Protein AF-A0A3D4VZU0-F1 (afdb_monomer_lite)

Secondary structure (DSSP, 8-state):
-HHHHHHHHHHTT--GGGHHHHHHHHHHHHHHHHHHHHHHH---------------PPPPPGGG-

pLDDT: mean 90.47, std 5.08, range [73.12, 97.19]

Structure (mmCIF, N/CA/C/O backbone):
data_AF-A0A3D4VZU0-F1
#
_entry.id   AF-A0A3D4VZU0-F1
#
loop_
_atom_site.group_PDB
_atom_site.id
_atom_site.type_symbol
_atom_site.label_atom_id
_atom_site.label_alt_id
_atom_site.label_comp_id
_atom_site.label_asym_id
_atom_site.label_entity_id
_atom_site.label_seq_id
_atom_site.pdbx_PDB_ins_code
_atom_site.Cartn_x
_atom_site.Cartn_y
_atom_site.Cartn_z
_atom_site.occupancy
_atom_site.B_iso_or_equiv
_atom_site.auth_seq_id
_atom_site.auth_comp_id
_atom_site.auth_asym_id
_atom_site.auth_atom_id
_atom_site.pdbx_PDB_model_num
ATOM 1 N N . VAL A 1 1 ? -5.833 -12.621 11.389 1.00 73.12 1 VAL A N 1
ATOM 2 C CA . VAL A 1 1 ? -6.128 -11.530 12.349 1.00 73.12 1 VAL A CA 1
ATOM 3 C C . VAL A 1 1 ? -7.453 -10.867 11.999 1.00 73.12 1 VAL A C 1
ATOM 5 O O . VAL A 1 1 ? -8.258 -10.652 12.893 1.00 73.12 1 VAL A O 1
ATOM 8 N N . ASP A 1 2 ? -7.717 -10.679 10.704 1.00 81.81 2 ASP A N 1
ATOM 9 C CA . ASP A 1 2 ? -8.805 -9.840 10.188 1.00 81.81 2 ASP A CA 1
ATOM 10 C C . ASP A 1 2 ? -10.220 -10.347 10.515 1.00 81.81 2 ASP A C 1
ATOM 12 O O . ASP A 1 2 ? -11.098 -9.545 10.818 1.00 81.81 2 ASP A O 1
ATOM 16 N N . LEU A 1 3 ? -10.429 -11.674 10.569 1.00 80.38 3 LEU A N 1
ATOM 17 C CA . LEU A 1 3 ? -11.715 -12.273 10.966 1.00 80.38 3 LEU A CA 1
ATOM 18 C C . LEU A 1 3 ? -12.116 -11.904 12.407 1.00 80.38 3 LEU A C 1
ATOM 20 O O . LEU A 1 3 ? -13.262 -11.551 12.667 1.00 80.38 3 LEU A O 1
ATOM 24 N N . PHE A 1 4 ? -11.168 -11.968 13.347 1.00 84.69 4 PHE A N 1
ATOM 25 C CA . PHE A 1 4 ? -11.429 -11.661 14.756 1.00 84.69 4 PHE A CA 1
ATOM 26 C C . PHE A 1 4 ? -11.377 -10.156 15.037 1.00 84.69 4 PHE A C 1
ATOM 28 O O . PHE A 1 4 ? -12.134 -9.673 15.873 1.00 84.69 4 PHE A O 1
ATOM 35 N N . SER A 1 5 ? -10.537 -9.394 14.330 1.00 82.62 5 SER A N 1
ATOM 36 C CA . SER A 1 5 ? -10.507 -7.937 14.486 1.00 82.62 5 SER A CA 1
ATOM 37 C C . SER A 1 5 ? -11.753 -7.266 13.915 1.00 82.62 5 SER A C 1
ATOM 39 O O . SER A 1 5 ? -12.245 -6.338 14.539 1.00 82.62 5 SER A O 1
ATOM 41 N N . GLY A 1 6 ? -12.314 -7.757 12.803 1.00 82.44 6 GLY A N 1
ATOM 42 C CA . GLY A 1 6 ? -13.592 -7.263 12.276 1.00 82.44 6 GLY A CA 1
ATOM 43 C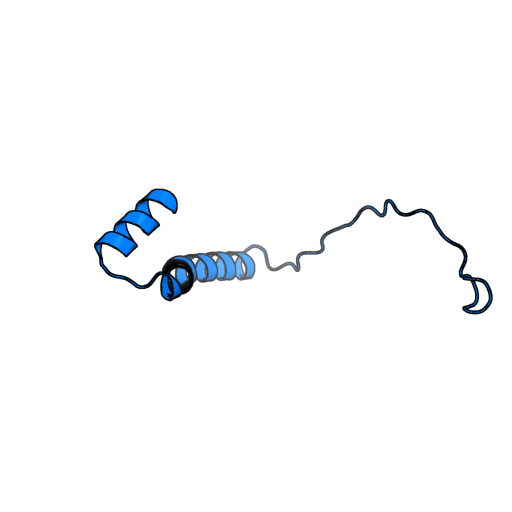 C . GLY A 1 6 ? -14.754 -7.498 13.246 1.00 82.44 6 GLY A C 1
ATOM 44 O O . GLY A 1 6 ? -15.538 -6.587 13.495 1.00 82.44 6 GLY A O 1
ATOM 45 N N . LEU A 1 7 ? -14.806 -8.677 13.882 1.00 87.19 7 LEU A N 1
ATOM 46 C CA . LEU A 1 7 ? -15.786 -8.970 14.933 1.00 87.19 7 LEU A CA 1
ATOM 47 C C . LEU A 1 7 ? -15.639 -8.018 16.130 1.00 87.19 7 LEU A C 1
ATOM 49 O O . LEU A 1 7 ? -16.632 -7.496 16.628 1.00 87.19 7 LEU A O 1
ATOM 53 N N . ILE A 1 8 ? -14.406 -7.756 16.572 1.00 86.81 8 ILE A N 1
ATOM 54 C CA . ILE A 1 8 ? -14.136 -6.834 17.683 1.00 86.81 8 ILE A CA 1
ATOM 55 C C . ILE A 1 8 ? -14.477 -5.389 17.306 1.00 86.81 8 ILE A C 1
ATOM 57 O O . ILE A 1 8 ? -15.076 -4.686 18.112 1.00 86.81 8 ILE A O 1
ATOM 61 N N . TYR A 1 9 ? -14.153 -4.931 16.096 1.00 89.00 9 TYR A N 1
ATOM 62 C CA . TYR A 1 9 ? -14.528 -3.591 15.640 1.00 89.00 9 TYR A CA 1
ATOM 63 C C . TYR A 1 9 ? -16.050 -3.420 15.556 1.00 89.00 9 TYR A C 1
ATOM 65 O O . TYR A 1 9 ? -16.562 -2.375 15.953 1.00 89.00 9 TYR A O 1
ATOM 73 N N . ASN A 1 10 ? -16.776 -4.463 15.147 1.00 87.12 10 ASN A N 1
ATOM 74 C CA . ASN A 1 10 ? -18.237 -4.475 15.154 1.00 87.12 10 ASN A CA 1
ATOM 75 C C . ASN A 1 10 ? -18.795 -4.419 16.589 1.00 87.12 10 ASN A C 1
ATOM 77 O O . ASN A 1 10 ? -19.658 -3.593 16.879 1.00 87.12 10 ASN A O 1
ATOM 81 N N . MET A 1 11 ? -18.231 -5.205 17.515 1.00 90.50 11 MET A N 1
ATOM 82 C CA . MET A 1 11 ? -18.576 -5.149 18.945 1.00 90.50 11 MET A CA 1
ATOM 83 C C . MET A 1 11 ? -18.269 -3.784 19.586 1.00 90.50 11 MET A C 1
ATOM 85 O O . MET A 1 11 ? -18.966 -3.372 20.509 1.00 90.50 11 MET A O 1
ATOM 89 N N . LEU A 1 12 ? -17.247 -3.073 19.099 1.00 90.50 12 LEU A N 1
ATOM 90 C CA . LEU A 1 12 ? -16.877 -1.720 19.534 1.00 90.50 12 LEU A CA 1
ATOM 91 C C . LEU A 1 12 ? -17.736 -0.614 18.892 1.00 90.50 12 LEU A C 1
ATOM 93 O O . LEU A 1 12 ? -17.526 0.560 19.194 1.00 90.50 12 LEU A O 1
ATOM 97 N N . GLY A 1 13 ? -18.682 -0.956 18.008 1.00 89.75 13 GLY A N 1
ATOM 98 C CA . GLY A 1 13 ? -19.538 0.014 17.316 1.00 89.75 13 GLY A CA 1
ATOM 99 C C . GLY A 1 13 ? -18.796 0.877 16.288 1.00 89.75 13 GLY A C 1
ATOM 100 O O . GLY A 1 13 ? -19.262 1.954 15.921 1.00 89.75 13 GLY A O 1
ATOM 101 N N . ILE A 1 14 ? -17.624 0.429 15.838 1.00 89.06 14 ILE A N 1
ATOM 102 C CA . ILE A 1 14 ? -16.814 1.105 14.824 1.00 89.06 14 ILE A CA 1
ATOM 103 C C . ILE A 1 14 ? -17.445 0.827 13.454 1.0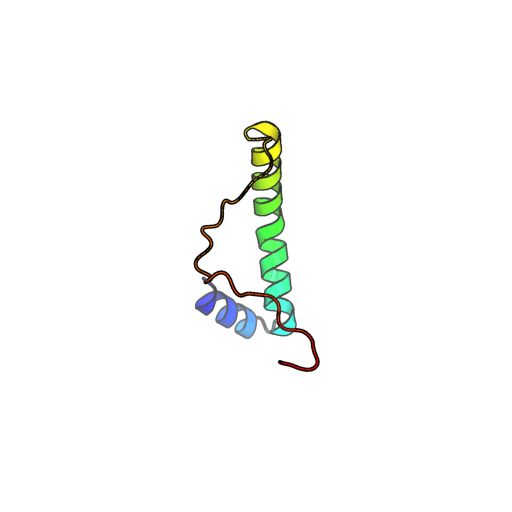0 89.06 14 ILE A C 1
ATOM 105 O O . ILE A 1 14 ? -17.671 -0.336 13.109 1.00 89.06 14 ILE A O 1
ATOM 109 N N . SER A 1 15 ? -17.704 1.882 12.670 1.00 90.12 15 SER A N 1
ATOM 110 C CA . SER A 1 15 ? -18.234 1.744 11.303 1.00 90.12 15 SER A CA 1
ATOM 111 C C . SER A 1 15 ? -17.299 0.905 10.428 1.00 90.12 15 SER A C 1
ATOM 113 O O . SER A 1 15 ? -16.079 1.078 10.462 1.00 90.12 15 SER A O 1
ATOM 115 N N . GLU A 1 16 ? -17.871 0.029 9.605 1.00 87.06 16 GLU A N 1
ATOM 116 C CA . GLU A 1 16 ? -17.124 -0.805 8.654 1.00 87.06 16 GLU A CA 1
ATOM 117 C C . GLU A 1 16 ? -16.331 0.040 7.643 1.00 87.06 16 GLU A C 1
ATOM 119 O O . GLU A 1 16 ? -15.227 -0.340 7.243 1.00 87.06 16 GLU A O 1
ATOM 124 N N . ASP A 1 17 ? -16.819 1.245 7.328 1.00 90.69 17 ASP A N 1
ATOM 125 C CA . ASP A 1 17 ? -16.165 2.191 6.417 1.00 90.69 17 ASP A CA 1
ATOM 126 C C . ASP A 1 17 ? -14.748 2.581 6.873 1.00 90.69 17 ASP A C 1
ATOM 128 O O . ASP A 1 17 ? -13.895 2.932 6.054 1.00 90.69 17 ASP A O 1
ATOM 132 N N . ILE A 1 18 ? -14.469 2.510 8.183 1.00 92.38 18 ILE A N 1
ATOM 133 C CA . ILE A 1 18 ? -13.179 2.918 8.756 1.00 92.38 18 ILE A CA 1
ATOM 134 C C . ILE A 1 18 ? -12.238 1.751 9.075 1.00 92.38 18 ILE A C 1
ATOM 136 O O . ILE A 1 18 ? -11.130 1.985 9.561 1.00 92.38 18 ILE A O 1
ATOM 140 N N . TYR A 1 19 ? -12.595 0.507 8.740 1.00 90.56 19 TYR A N 1
ATOM 141 C CA . TYR A 1 19 ? -11.737 -0.655 9.021 1.00 90.56 19 TYR A CA 1
ATOM 142 C C . TYR A 1 19 ? -10.426 -0.597 8.229 1.00 90.56 19 TYR A C 1
ATOM 144 O O . TYR A 1 19 ? -9.345 -0.806 8.784 1.00 90.56 19 TYR A O 1
ATOM 152 N N . THR A 1 20 ? -10.503 -0.241 6.945 1.00 91.75 20 THR A N 1
ATOM 153 C CA . THR A 1 20 ? -9.320 -0.109 6.080 1.00 91.75 20 THR A CA 1
ATOM 154 C C . THR A 1 20 ? -8.411 1.054 6.516 1.00 91.75 20 THR A C 1
ATOM 156 O O . THR A 1 20 ? -7.204 0.836 6.658 1.00 91.75 20 THR A O 1
ATOM 159 N N . PRO A 1 21 ? -8.936 2.263 6.810 1.00 93.25 21 PRO A N 1
ATOM 160 C CA . PRO A 1 21 ? -8.152 3.333 7.431 1.00 93.25 21 PRO A CA 1
ATOM 161 C C . PRO A 1 21 ? -7.478 2.939 8.751 1.00 93.25 21 PRO A C 1
ATOM 163 O O . PRO A 1 21 ? -6.306 3.255 8.956 1.00 93.25 21 PRO A O 1
ATOM 166 N N . LEU A 1 22 ? -8.177 2.217 9.632 1.00 91.31 22 LEU A N 1
ATOM 167 C CA . LEU A 1 22 ? -7.632 1.788 10.922 1.00 91.31 22 LEU A CA 1
ATOM 168 C C . LEU A 1 22 ? -6.469 0.803 10.750 1.00 91.31 22 LEU A C 1
ATOM 170 O O . LEU A 1 22 ? -5.432 0.929 11.408 1.00 91.31 22 LEU A O 1
ATOM 174 N N . PHE A 1 23 ? -6.608 -0.135 9.811 1.00 92.00 23 PHE A N 1
ATOM 175 C CA . PHE A 1 23 ? -5.519 -1.022 9.415 1.00 92.00 23 PHE A CA 1
ATOM 176 C C . PHE A 1 23 ? -4.321 -0.233 8.876 1.00 92.00 23 PHE A C 1
ATOM 178 O O . PHE A 1 23 ? -3.190 -0.480 9.296 1.00 92.00 23 PHE A O 1
ATOM 185 N N . ALA A 1 24 ? -4.559 0.736 7.985 1.00 93.94 24 ALA A N 1
ATOM 186 C CA . ALA A 1 24 ? -3.498 1.544 7.396 1.00 93.94 24 ALA A CA 1
ATOM 187 C C . ALA A 1 24 ? -2.700 2.291 8.474 1.00 93.94 24 ALA A C 1
ATOM 189 O O . ALA A 1 24 ? -1.479 2.154 8.508 1.00 93.94 24 ALA A O 1
ATOM 190 N N . ILE A 1 25 ? -3.372 2.978 9.409 1.00 95.38 25 ILE A N 1
ATOM 191 C CA . ILE A 1 25 ? -2.736 3.689 10.537 1.00 95.38 25 ILE A CA 1
ATOM 192 C C . ILE A 1 25 ? -1.837 2.745 11.341 1.00 95.38 25 ILE A C 1
ATOM 194 O O . ILE A 1 25 ? -0.686 3.073 11.634 1.00 95.38 25 ILE A O 1
ATOM 198 N N . ALA A 1 26 ? -2.327 1.543 11.645 1.00 94.00 26 ALA A N 1
ATOM 199 C CA . ALA A 1 26 ? -1.564 0.547 12.385 1.00 94.00 26 ALA A CA 1
ATOM 200 C C . ALA A 1 26 ? -0.369 -0.034 11.600 1.00 94.00 26 ALA A C 1
ATOM 202 O O . ALA A 1 26 ? 0.485 -0.689 12.202 1.00 94.00 26 ALA A O 1
ATOM 203 N N . ARG A 1 27 ? -0.300 0.136 10.271 1.00 95.50 27 ARG A N 1
ATOM 204 C CA . ARG A 1 27 ? 0.796 -0.361 9.417 1.00 95.50 27 ARG A CA 1
ATOM 205 C C . ARG A 1 27 ? 1.790 0.711 8.977 1.00 95.50 27 ARG A C 1
ATOM 207 O O . ARG A 1 27 ? 2.934 0.350 8.705 1.00 95.50 27 ARG A O 1
ATOM 214 N N . VAL A 1 28 ? 1.418 1.996 8.999 1.00 97.19 28 VAL A N 1
ATOM 215 C CA . VAL A 1 28 ? 2.323 3.125 8.700 1.00 97.19 28 VAL A CA 1
ATOM 216 C C . VAL A 1 28 ? 3.704 2.998 9.361 1.00 97.19 28 VAL A C 1
ATOM 218 O O . VAL A 1 28 ? 4.689 3.095 8.631 1.00 97.19 28 VAL A O 1
ATOM 221 N N . PRO A 1 29 ? 3.849 2.740 10.680 1.00 96.94 29 PRO A N 1
ATOM 222 C CA . PRO A 1 29 ? 5.181 2.660 11.288 1.00 96.94 29 PRO A CA 1
ATOM 223 C C . PRO A 1 29 ? 6.038 1.524 10.710 1.00 96.94 29 PRO A C 1
ATOM 225 O O . PRO A 1 29 ? 7.242 1.700 10.534 1.00 96.94 29 PRO A O 1
ATOM 228 N N . GLY A 1 30 ? 5.427 0.390 10.350 1.00 96.75 30 GLY A N 1
ATOM 229 C CA . GLY A 1 30 ? 6.119 -0.717 9.687 1.00 96.75 30 GLY A CA 1
ATOM 230 C C . GLY A 1 30 ? 6.563 -0.355 8.270 1.00 96.75 30 GLY A C 1
ATOM 231 O O . GLY A 1 30 ? 7.703 -0.620 7.898 1.00 96.75 30 GLY A O 1
ATOM 232 N N . TRP A 1 31 ? 5.706 0.315 7.493 1.00 96.94 31 TRP A N 1
ATOM 233 C CA . TRP A 1 31 ? 6.077 0.814 6.164 1.00 96.94 31 TRP A CA 1
ATOM 234 C C . TRP A 1 31 ? 7.221 1.824 6.230 1.00 96.94 31 TRP A C 1
ATOM 236 O O . TRP A 1 31 ? 8.151 1.741 5.431 1.00 96.94 31 TRP A O 1
ATOM 246 N N . CYS A 1 32 ? 7.195 2.734 7.205 1.00 96.31 32 CYS A N 1
ATOM 247 C CA . CYS A 1 32 ? 8.281 3.680 7.434 1.00 96.31 32 CYS A CA 1
ATOM 248 C C . CYS A 1 32 ? 9.587 2.960 7.793 1.00 96.31 32 CYS A C 1
ATOM 250 O O . CYS A 1 32 ? 10.626 3.282 7.223 1.00 96.31 32 CYS A O 1
ATOM 252 N N . ALA A 1 33 ? 9.539 1.966 8.685 1.00 96.38 33 ALA A N 1
ATOM 253 C CA . ALA A 1 33 ? 10.713 1.186 9.068 1.00 96.38 33 ALA A CA 1
ATOM 254 C C . ALA A 1 33 ? 11.329 0.451 7.867 1.00 96.38 33 ALA A C 1
ATOM 256 O O . ALA A 1 33 ? 12.517 0.618 7.597 1.00 96.38 33 ALA A O 1
ATOM 257 N N . HIS A 1 34 ? 10.518 -0.275 7.089 1.00 94.56 34 HIS A N 1
ATOM 258 C CA . HIS A 1 34 ? 10.987 -0.955 5.877 1.00 94.56 34 HIS A CA 1
ATOM 259 C C . HIS A 1 34 ? 11.521 0.019 4.829 1.00 94.56 34 HIS A C 1
ATOM 261 O O . HIS A 1 34 ? 12.509 -0.272 4.159 1.00 94.56 34 HIS A O 1
ATOM 267 N N . ARG A 1 35 ? 10.908 1.200 4.698 1.00 93.12 35 ARG A N 1
ATOM 268 C CA . ARG A 1 35 ? 11.395 2.219 3.769 1.00 93.12 35 ARG A CA 1
ATOM 269 C C . ARG A 1 35 ? 12.770 2.741 4.176 1.00 93.12 35 ARG A C 1
ATOM 271 O O . ARG A 1 35 ? 13.633 2.913 3.322 1.00 93.12 35 ARG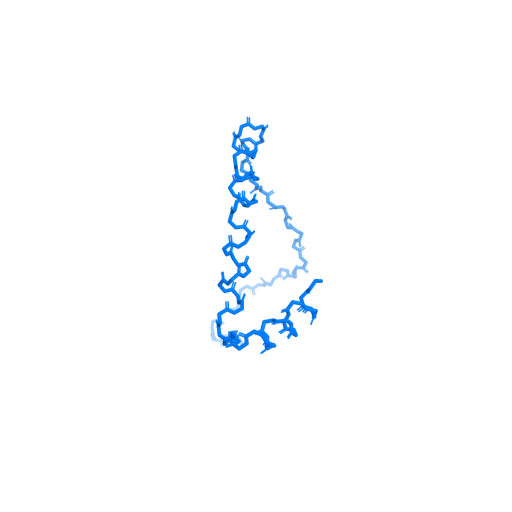 A O 1
ATOM 278 N N . VAL A 1 36 ? 12.973 3.001 5.464 1.00 94.44 36 VAL A N 1
ATOM 279 C CA . VAL A 1 36 ? 14.269 3.438 5.998 1.00 94.44 36 VAL A CA 1
ATOM 280 C C . VAL A 1 36 ? 15.323 2.346 5.813 1.00 94.44 36 VAL A C 1
ATOM 282 O O . VAL A 1 36 ? 16.428 2.639 5.362 1.00 94.44 36 VAL A O 1
ATOM 285 N N . GLU A 1 37 ? 14.975 1.089 6.085 1.00 94.44 37 GLU A N 1
ATOM 286 C CA . GLU A 1 37 ? 15.850 -0.065 5.865 1.00 94.44 37 GLU A CA 1
ATOM 287 C C . GLU A 1 37 ? 16.276 -0.190 4.392 1.00 94.44 37 GLU A C 1
ATOM 289 O O . GLU A 1 37 ? 17.467 -0.309 4.097 1.00 94.44 37 GLU A O 1
ATOM 294 N N . GLU A 1 38 ? 15.332 -0.075 3.455 1.00 92.44 38 GLU A N 1
ATOM 295 C CA . GLU A 1 38 ? 15.613 -0.114 2.016 1.00 92.44 38 GLU A CA 1
ATOM 296 C C . GLU A 1 38 ? 16.582 1.003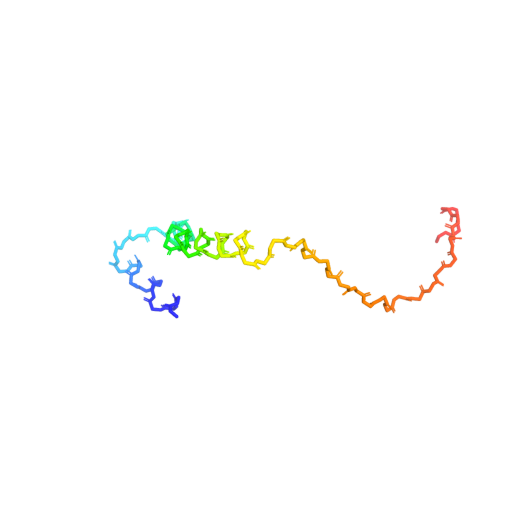 1.602 1.00 92.44 38 GLU A C 1
ATOM 298 O O . GLU A 1 38 ? 17.559 0.752 0.899 1.00 92.44 38 GLU A O 1
ATOM 303 N N . VAL A 1 39 ? 16.348 2.234 2.066 1.00 90.75 39 VAL A N 1
ATOM 304 C CA . VAL A 1 39 ? 17.180 3.396 1.716 1.00 90.75 39 VAL A CA 1
ATOM 305 C C . VAL A 1 39 ? 18.597 3.276 2.277 1.00 90.75 39 VAL A C 1
ATOM 307 O O . VAL A 1 39 ? 19.548 3.662 1.600 1.00 90.75 39 VAL A O 1
ATOM 310 N N . ILE A 1 40 ? 18.761 2.753 3.493 1.00 92.75 40 ILE A N 1
ATOM 311 C CA . ILE A 1 40 ? 20.071 2.676 4.155 1.00 92.75 40 ILE A CA 1
ATOM 312 C C . ILE A 1 40 ? 20.891 1.486 3.642 1.00 92.75 40 ILE A C 1
ATOM 314 O O . ILE A 1 40 ? 22.084 1.635 3.382 1.00 92.75 40 ILE A O 1
ATOM 318 N N . PHE A 1 41 ? 20.275 0.312 3.486 1.00 88.06 41 PHE A N 1
ATOM 319 C CA . PHE A 1 41 ? 21.004 -0.935 3.222 1.00 88.06 41 PHE A CA 1
ATOM 320 C C . PHE A 1 41 ? 20.909 -1.417 1.775 1.00 88.06 41 PHE A C 1
ATOM 322 O O . PHE A 1 41 ? 21.827 -2.066 1.275 1.00 88.06 41 PHE A O 1
ATOM 329 N N . ALA A 1 42 ? 19.808 -1.117 1.089 1.00 79.06 42 ALA A N 1
ATOM 330 C CA . ALA A 1 42 ? 19.452 -1.737 -0.182 1.00 79.06 42 ALA A CA 1
ATOM 331 C C . ALA A 1 42 ? 19.058 -0.699 -1.238 1.00 79.06 42 ALA A C 1
ATOM 333 O O . ALA A 1 42 ? 18.163 -0.972 -2.032 1.00 79.06 42 ALA A O 1
ATOM 334 N N . ASN A 1 43 ? 19.740 0.459 -1.251 1.00 81.19 43 ASN A N 1
ATOM 335 C CA .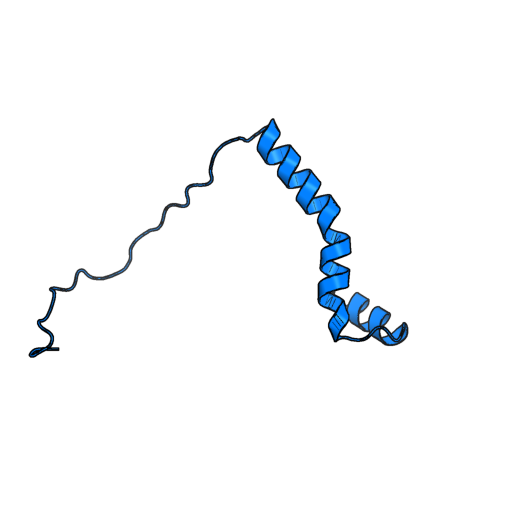 ASN A 1 43 ? 19.500 1.645 -2.091 1.00 81.19 43 ASN A CA 1
ATOM 336 C C . ASN A 1 43 ? 19.621 1.374 -3.608 1.00 81.19 43 ASN A C 1
ATOM 338 O O . ASN A 1 43 ? 20.479 1.906 -4.316 1.00 81.19 43 ASN A O 1
ATOM 342 N N . ARG A 1 44 ? 18.784 0.480 -4.119 1.00 86.81 44 ARG A N 1
ATOM 343 C CA . ARG A 1 44 ? 18.774 -0.048 -5.472 1.00 86.81 44 ARG A CA 1
ATOM 344 C C . ARG A 1 44 ? 17.331 -0.085 -5.936 1.00 86.81 44 ARG A C 1
ATOM 346 O O . ARG A 1 44 ? 16.480 -0.718 -5.325 1.00 86.81 44 ARG A O 1
ATOM 353 N N . ILE A 1 45 ? 17.085 0.532 -7.085 1.00 89.88 45 ILE A N 1
ATOM 354 C CA . ILE A 1 45 ? 15.778 0.474 -7.730 1.00 89.88 45 ILE A CA 1
ATOM 355 C C . ILE A 1 45 ? 15.409 -0.970 -8.102 1.00 89.88 45 ILE A C 1
ATOM 357 O O . ILE A 1 45 ? 16.193 -1.687 -8.733 1.00 89.88 45 ILE A O 1
ATOM 361 N N . ILE A 1 46 ? 14.194 -1.381 -7.741 1.00 91.25 46 ILE A N 1
ATOM 362 C CA . ILE A 1 46 ? 13.654 -2.696 -8.090 1.00 91.25 46 ILE A CA 1
ATOM 363 C C . ILE A 1 46 ? 13.331 -2.716 -9.591 1.00 91.25 46 ILE A C 1
ATOM 365 O O . ILE A 1 46 ? 12.542 -1.910 -10.081 1.00 91.25 46 ILE A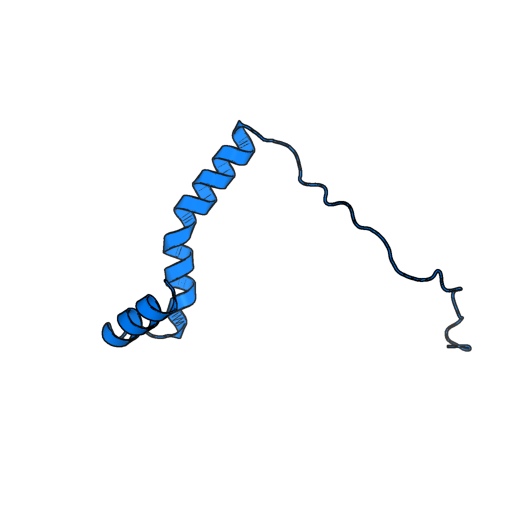 O 1
ATOM 369 N N . ARG A 1 47 ? 13.951 -3.643 -10.334 1.00 93.62 47 ARG A N 1
ATOM 370 C CA . ARG A 1 47 ? 13.736 -3.846 -11.778 1.00 93.62 47 ARG A CA 1
ATOM 371 C C . ARG A 1 47 ? 13.198 -5.256 -12.029 1.00 93.62 47 ARG A C 1
ATOM 373 O O . ARG A 1 47 ? 13.998 -6.173 -12.218 1.00 93.62 47 ARG A O 1
ATOM 380 N N . PRO A 1 48 ? 11.871 -5.459 -11.992 1.00 94.38 48 PRO A N 1
ATOM 381 C CA . PRO A 1 48 ? 11.295 -6.769 -12.250 1.00 94.38 48 PRO A CA 1
ATOM 382 C C . PRO A 1 48 ? 11.518 -7.165 -13.714 1.00 94.38 48 PRO A C 1
ATOM 384 O O . PRO A 1 48 ? 11.323 -6.360 -14.625 1.00 94.38 48 PRO A O 1
ATOM 387 N N . ALA A 1 49 ? 11.927 -8.412 -13.937 1.00 94.12 49 ALA A N 1
ATOM 388 C CA . ALA A 1 49 ? 12.010 -8.999 -15.268 1.00 94.12 49 ALA A CA 1
ATOM 389 C C . ALA A 1 49 ? 10.708 -9.742 -15.584 1.00 94.12 49 ALA A C 1
ATOM 391 O O . ALA A 1 49 ? 10.158 -10.437 -14.731 1.00 94.12 49 ALA A O 1
ATOM 392 N N . TYR A 1 50 ? 10.245 -9.632 -16.826 1.00 93.94 50 TYR A N 1
ATOM 393 C CA . TYR A 1 50 ? 9.059 -10.333 -17.305 1.00 93.94 50 TYR A CA 1
ATOM 394 C C . TYR A 1 50 ? 9.437 -11.300 -18.423 1.00 93.94 50 TYR A C 1
ATOM 396 O O . TYR A 1 50 ? 10.256 -10.982 -19.286 1.00 93.94 50 TYR A O 1
ATOM 404 N N . LYS A 1 51 ? 8.803 -12.475 -18.433 1.00 94.38 51 LYS A N 1
ATOM 405 C CA . LYS A 1 51 ? 8.883 -13.423 -19.546 1.00 94.38 51 LYS A CA 1
ATOM 406 C C . LYS A 1 51 ? 7.677 -13.212 -20.456 1.00 94.38 51 LYS A C 1
ATOM 408 O O . LYS A 1 51 ? 6.547 -13.473 -20.055 1.00 94.38 51 LYS A O 1
ATOM 413 N N . TYR A 1 52 ? 7.916 -12.746 -21.677 1.00 92.69 52 TYR A N 1
ATOM 414 C CA . TYR A 1 52 ? 6.860 -12.598 -22.675 1.00 92.69 52 TYR A CA 1
ATOM 415 C C . TYR A 1 52 ? 6.417 -13.975 -23.191 1.00 92.69 52 TYR A C 1
ATOM 417 O O . TYR A 1 52 ? 7.245 -14.761 -23.647 1.00 92.69 52 TYR A O 1
ATOM 425 N N . LEU A 1 53 ? 5.114 -14.257 -23.108 1.00 94.94 53 LEU A N 1
ATOM 426 C CA . LEU A 1 53 ? 4.490 -15.498 -23.596 1.00 94.94 53 LEU A CA 1
ATOM 427 C C . LEU A 1 53 ? 3.607 -15.276 -24.833 1.00 94.94 53 LEU A C 1
ATOM 429 O O . LEU A 1 53 ? 2.976 -16.212 -25.315 1.00 94.94 53 LEU A O 1
ATOM 433 N N . GLY A 1 54 ? 3.518 -14.040 -25.330 1.00 92.50 54 GLY A N 1
ATOM 434 C CA . GLY A 1 54 ? 2.682 -13.736 -26.484 1.00 92.50 54 GLY A CA 1
ATOM 435 C C . GLY A 1 54 ? 3.278 -14.261 -27.790 1.00 92.50 54 GLY A C 1
ATOM 436 O O . GLY A 1 54 ? 4.488 -14.442 -27.934 1.00 92.50 54 GLY A O 1
ATOM 437 N N . VAL A 1 55 ? 2.408 -14.483 -28.771 1.00 91.62 55 VAL A N 1
ATOM 438 C CA . VAL A 1 55 ? 2.817 -14.803 -30.140 1.00 91.62 55 VAL A CA 1
ATOM 439 C C . VAL A 1 55 ? 2.978 -13.498 -30.909 1.00 91.62 55 VAL A C 1
ATOM 441 O O . VAL A 1 55 ? 2.125 -12.613 -30.827 1.00 91.62 55 VAL A O 1
ATOM 444 N N . ARG A 1 56 ? 4.064 -13.365 -31.674 1.00 89.94 56 ARG A N 1
ATOM 445 C CA . ARG A 1 56 ? 4.312 -12.174 -32.491 1.00 89.94 56 ARG A CA 1
ATOM 446 C C . ARG A 1 56 ? 3.266 -12.086 -33.605 1.00 89.94 56 ARG A C 1
ATOM 448 O O . ARG A 1 56 ? 3.293 -12.876 -34.543 1.00 89.94 56 ARG A O 1
ATOM 455 N N . GLN A 1 57 ? 2.359 -11.121 -33.497 1.00 90.12 57 GLN A N 1
ATOM 456 C CA . GLN A 1 57 ? 1.345 -10.843 -34.513 1.00 90.12 57 GLN A CA 1
ATOM 457 C C . GLN A 1 57 ? 1.872 -9.818 -35.520 1.00 90.12 57 GLN A C 1
ATOM 459 O O . GLN A 1 57 ? 2.582 -8.878 -35.152 1.00 90.12 57 GLN A O 1
ATOM 464 N N . LYS A 1 58 ? 1.530 -9.995 -36.800 1.00 91.50 58 LYS A N 1
ATOM 465 C CA . LYS A 1 58 ? 1.729 -8.942 -37.802 1.00 91.50 58 LYS A CA 1
ATOM 466 C C . LYS A 1 58 ? 0.662 -7.873 -37.596 1.00 91.50 58 LYS A C 1
ATOM 468 O O . LYS A 1 58 ? -0.485 -8.192 -37.291 1.00 91.50 58 LYS A O 1
ATOM 473 N N . TYR A 1 59 ? 1.048 -6.613 -37.761 1.00 91.88 59 TYR A N 1
ATOM 474 C CA . TYR A 1 59 ? 0.094 -5.514 -37.737 1.00 91.88 59 TYR A CA 1
ATOM 475 C C . TYR A 1 59 ? -0.890 -5.671 -38.901 1.00 91.88 59 TYR A C 1
ATOM 477 O O . TYR A 1 59 ? -0.458 -5.816 -40.043 1.00 91.88 59 TYR A O 1
ATOM 485 N N . LYS A 1 60 ? -2.191 -5.648 -38.600 1.00 93.50 60 LYS A N 1
ATOM 486 C CA . LYS A 1 60 ? -3.252 -5.576 -39.605 1.00 93.50 60 LYS A CA 1
ATOM 487 C C . LYS A 1 60 ? -3.756 -4.130 -39.699 1.00 93.50 60 LYS A C 1
ATOM 489 O O . LYS A 1 60 ? -4.102 -3.568 -38.646 1.00 93.50 60 LYS A O 1
ATOM 494 N N . PRO A 1 61 ? -3.777 -3.528 -40.906 1.00 93.94 61 PRO A N 1
ATOM 495 C CA . PRO A 1 61 ? -4.454 -2.257 -41.154 1.00 93.94 61 PRO A CA 1
ATOM 496 C C . PRO A 1 61 ? -5.882 -2.291 -40.613 1.00 93.94 61 PRO A C 1
ATOM 498 O O . PRO A 1 61 ? -6.479 -3.360 -40.507 1.00 93.94 61 PRO A O 1
ATOM 501 N N . ILE A 1 62 ? -6.415 -1.137 -40.213 1.00 92.31 62 ILE A N 1
ATOM 502 C CA . ILE A 1 62 ? -7.731 -1.076 -39.563 1.00 92.31 62 ILE A CA 1
ATOM 503 C C . ILE A 1 62 ? -8.847 -1.585 -40.483 1.00 92.31 62 ILE A C 1
ATOM 505 O O . ILE A 1 62 ? -9.822 -2.147 -40.000 1.00 92.31 62 ILE A O 1
ATOM 509 N N . GLU A 1 63 ? -8.647 -1.456 -41.791 1.00 93.31 63 GLU A N 1
ATOM 510 C CA . GLU A 1 63 ? -9.522 -1.929 -42.857 1.00 93.31 63 GLU A CA 1
ATOM 511 C C . GLU A 1 63 ? -9.560 -3.468 -42.967 1.00 93.31 63 GLU A C 1
ATOM 513 O O . GLU A 1 63 ? -10.511 -4.015 -43.515 1.00 93.31 63 GLU A O 1
ATOM 518 N N . GLU A 1 64 ? -8.548 -4.166 -42.434 1.00 81.88 64 GLU A N 1
ATOM 519 C CA . GLU A 1 64 ? -8.352 -5.624 -42.533 1.00 81.88 64 GLU A CA 1
ATOM 520 C C . GLU A 1 64 ? -8.413 -6.346 -41.168 1.00 81.88 64 GLU A C 1
ATOM 522 O O . GLU A 1 64 ? -7.992 -7.505 -41.050 1.00 81.88 64 GLU A O 1
ATOM 527 N N . ARG A 1 65 ? -8.865 -5.654 -40.112 1.00 78.00 65 ARG A N 1
ATOM 528 C CA . ARG A 1 65 ? -8.975 -6.216 -38.755 1.00 78.00 65 ARG A CA 1
ATOM 529 C C . ARG A 1 65 ? -10.086 -7.247 -38.629 1.00 78.00 65 ARG A C 1
ATOM 531 O O . ARG A 1 65 ? -11.223 -6.950 -39.046 1.00 78.00 65 ARG A O 1
#

Radius of gyration: 23.19 Å; chains: 1; bounding box: 40×19×62 Å

Foldseek 3Di:
DCVVVVVVCVVVVHDPVCPVVVVVVVCVVVVVVVVVVCVPPVVDDDDDDDDDPDDDDDDDDPVGD

Sequence (65 aa):
VDLFSGLIYNMLGISEDIYTPLFAIARVPGWCAHRVEEVIFANRIIRPAYKYLGVRQKYKPIEER